Protein AF-A0A3P7LH71-F1 (afdb_monomer)

Nearest PDB structures (foldseek):
  6rv3-assembly2_C  TM=8.885E-01  e=2.490E-04  Homo sapiens
  6rv4-assembly2_D  TM=7.801E-01  e=1.632E-04  Homo sapiens
  9g9x-assembly1_B  TM=8.424E-01  e=3.367E-04  Homo sapiens
  6rv2-assembly1_B  TM=7.825E-01  e=1.956E-04  Homo sapiens
  9g9w-assembly1_B  TM=7.859E-01  e=1.841E-04  Homo sapiens

Structure (mmCIF, N/CA/C/O backbone):
data_AF-A0A3P7LH71-F1
#
_entry.id   AF-A0A3P7LH71-F1
#
loop_
_atom_site.group_PDB
_atom_site.id
_atom_site.type_symbol
_atom_site.label_atom_id
_atom_site.label_alt_id
_atom_site.label_comp_id
_atom_site.label_asym_id
_atom_site.label_entity_id
_atom_site.label_seq_id
_atom_site.pdbx_PDB_ins_code
_atom_site.Cartn_x
_atom_site.Cartn_y
_atom_site.Cartn_z
_atom_site.occupancy
_atom_site.B_iso_or_equiv
_atom_site.auth_seq_id
_atom_site.auth_comp_id
_atom_site.auth_asym_id
_atom_site.auth_atom_id
_atom_site.pdbx_PDB_model_num
ATOM 1 N N . MET A 1 1 ? 7.644 34.954 69.905 1.00 33.38 1 MET A N 1
ATOM 2 C CA . MET A 1 1 ? 8.885 34.625 69.173 1.00 33.38 1 MET A CA 1
ATOM 3 C C . MET A 1 1 ? 9.126 33.121 69.263 1.00 33.38 1 MET A C 1
ATOM 5 O O . MET A 1 1 ? 9.136 32.611 70.368 1.00 33.38 1 MET A O 1
ATOM 9 N N . MET A 1 2 ? 9.258 32.480 68.089 1.00 32.97 2 MET A N 1
ATOM 10 C CA . MET A 1 2 ? 10.001 31.238 67.752 1.00 32.97 2 MET A CA 1
ATOM 11 C C . MET A 1 2 ? 9.623 29.931 68.490 1.00 32.97 2 MET A C 1
ATOM 13 O O . MET A 1 2 ? 9.864 29.784 69.676 1.00 32.97 2 MET A O 1
ATOM 17 N N . LYS A 1 3 ? 8.875 29.011 67.852 1.00 42.00 3 LYS A N 1
ATOM 18 C CA . LYS A 1 3 ? 9.286 27.971 66.864 1.00 42.00 3 LYS A CA 1
ATOM 19 C C . LYS A 1 3 ? 10.185 26.880 67.470 1.00 42.00 3 LYS A C 1
ATOM 21 O O . LYS A 1 3 ? 11.382 27.105 67.551 1.00 42.00 3 LYS A O 1
ATOM 26 N N . ASN A 1 4 ? 9.628 25.696 67.761 1.00 37.31 4 ASN A N 1
ATOM 27 C CA . ASN A 1 4 ? 10.013 24.426 67.118 1.00 37.31 4 ASN A CA 1
ATOM 28 C C . ASN A 1 4 ? 9.146 23.262 67.646 1.00 37.31 4 ASN A C 1
ATOM 30 O O . ASN A 1 4 ? 9.323 22.812 68.773 1.00 37.31 4 ASN A O 1
ATOM 34 N N . SER A 1 5 ? 8.233 22.744 66.829 1.00 38.91 5 SER A N 1
ATOM 35 C CA . SER A 1 5 ? 7.670 21.406 67.019 1.00 38.91 5 SER A CA 1
ATOM 36 C C . SER A 1 5 ? 7.774 20.679 65.685 1.00 38.91 5 SER A C 1
ATOM 38 O O . SER A 1 5 ? 7.115 21.019 64.700 1.00 38.91 5 SER A O 1
ATOM 40 N N . GLY A 1 6 ? 8.706 19.727 65.647 1.00 48.56 6 GLY A N 1
ATOM 41 C CA . GLY A 1 6 ? 8.959 18.872 64.501 1.00 48.56 6 GLY A CA 1
ATOM 42 C C . GLY A 1 6 ? 7.695 18.105 64.144 1.00 48.56 6 GLY A C 1
ATOM 43 O O . GLY A 1 6 ? 7.285 17.193 64.854 1.00 48.56 6 GLY A O 1
ATOM 44 N N . THR A 1 7 ? 7.079 18.489 63.033 1.00 39.66 7 THR A N 1
ATOM 45 C CA . THR A 1 7 ? 6.096 17.658 62.349 1.00 39.66 7 THR A CA 1
ATOM 46 C C . THR A 1 7 ? 6.802 17.064 61.147 1.00 39.66 7 THR A C 1
ATOM 48 O O . THR A 1 7 ? 6.949 17.702 60.106 1.00 39.66 7 THR A O 1
ATOM 51 N N . SER A 1 8 ? 7.290 15.838 61.320 1.00 50.28 8 SER A N 1
ATOM 52 C CA . SER A 1 8 ? 7.698 14.965 60.226 1.00 50.28 8 SER A CA 1
ATOM 53 C C . SER A 1 8 ? 6.472 14.703 59.355 1.00 50.28 8 SER A C 1
ATOM 55 O O . SER A 1 8 ? 5.720 13.757 59.577 1.00 50.28 8 SER A O 1
ATOM 57 N N . LYS A 1 9 ? 6.213 15.598 58.401 1.00 44.09 9 LYS A N 1
ATOM 58 C CA . LYS A 1 9 ? 5.228 15.373 57.348 1.00 44.09 9 LYS A CA 1
ATOM 59 C C . LYS A 1 9 ? 5.910 14.545 56.257 1.00 44.09 9 LYS A C 1
ATOM 61 O O . LYS A 1 9 ? 7.022 14.892 55.857 1.00 44.09 9 LYS A O 1
ATOM 66 N N . PRO A 1 10 ? 5.293 13.448 55.794 1.00 40.91 10 PRO A N 1
ATOM 67 C CA . PRO A 1 10 ? 5.889 12.611 54.768 1.00 40.91 10 PRO A CA 1
ATOM 68 C C . PRO A 1 10 ? 6.035 13.415 53.470 1.00 40.91 10 PRO A C 1
ATOM 70 O O . PRO A 1 10 ? 5.088 14.045 52.998 1.00 40.91 10 PRO A O 1
ATOM 73 N N . VAL A 1 11 ? 7.239 13.361 52.894 1.00 51.06 11 VAL A N 1
ATOM 74 C CA . VAL A 1 11 ? 7.674 13.990 51.627 1.00 51.06 11 VAL A CA 1
ATOM 75 C C . VAL A 1 11 ? 6.802 13.585 50.421 1.00 51.06 11 VAL A C 1
ATOM 77 O O . VAL A 1 11 ? 6.867 14.184 49.354 1.00 51.06 11 VAL A O 1
ATOM 80 N N . THR A 1 12 ? 5.901 12.623 50.596 1.00 52.44 12 THR A N 1
ATOM 81 C CA . THR A 1 12 ? 5.021 12.072 49.563 1.00 52.44 12 THR A CA 1
ATOM 82 C C . THR A 1 12 ? 3.901 13.016 49.105 1.00 52.44 12 THR A C 1
ATOM 84 O O . THR A 1 12 ? 3.344 12.792 48.037 1.00 52.44 12 THR A O 1
ATOM 87 N N . LEU A 1 13 ? 3.556 14.072 49.858 1.00 45.66 13 LEU A N 1
ATOM 88 C CA . LEU A 1 13 ? 2.463 14.979 49.464 1.00 45.66 13 LEU A CA 1
ATOM 89 C C . LEU A 1 13 ? 2.884 16.161 48.586 1.00 45.66 13 LEU A C 1
ATOM 91 O O . LEU A 1 13 ? 2.008 16.776 47.994 1.00 45.66 13 LEU A O 1
ATOM 95 N N . LEU A 1 14 ? 4.178 16.480 48.457 1.00 46.69 14 LEU A N 1
ATOM 96 C CA . LEU A 1 14 ? 4.605 17.556 47.549 1.00 46.69 14 LEU A CA 1
ATOM 97 C C . LEU A 1 14 ? 4.816 17.094 46.107 1.00 46.69 14 LEU A C 1
ATOM 99 O O . LEU A 1 14 ? 4.796 17.929 45.216 1.00 46.69 14 LEU A O 1
ATOM 103 N N . ILE A 1 15 ? 4.924 15.786 45.863 1.00 50.97 15 ILE A N 1
ATOM 104 C CA . ILE A 1 15 ? 5.017 15.249 44.496 1.00 50.97 15 ILE A CA 1
ATOM 105 C C . ILE A 1 15 ? 3.635 15.222 43.811 1.00 50.97 15 ILE A C 1
ATOM 107 O O . ILE A 1 15 ? 3.550 15.200 42.592 1.00 50.97 15 ILE A O 1
ATOM 111 N N . ASN A 1 16 ? 2.540 15.306 44.574 1.00 43.31 16 ASN A N 1
ATOM 112 C CA . ASN A 1 16 ? 1.178 15.281 44.027 1.00 43.31 16 ASN A CA 1
ATOM 113 C C . ASN A 1 16 ? 0.566 16.676 43.784 1.00 43.31 16 ASN A C 1
ATOM 115 O O . ASN A 1 16 ? -0.606 16.756 43.427 1.00 43.31 16 ASN A O 1
ATOM 119 N N . ASN A 1 17 ? 1.317 17.763 44.002 1.00 42.75 17 ASN A N 1
ATOM 120 C CA . ASN A 1 17 ? 0.781 19.132 44.007 1.00 42.75 17 ASN A CA 1
ATOM 121 C C . ASN A 1 17 ? 1.105 19.971 42.755 1.00 42.75 17 ASN A C 1
ATOM 123 O O . ASN A 1 17 ? 0.735 21.140 42.735 1.00 42.75 17 ASN A O 1
ATOM 127 N N . GLU A 1 18 ? 1.745 19.422 41.716 1.00 45.59 18 GLU A N 1
ATOM 128 C CA . GLU A 1 18 ? 2.056 20.190 40.489 1.00 45.59 18 GLU A CA 1
ATOM 129 C C . GLU A 1 18 ? 1.042 20.030 39.338 1.00 45.59 18 GLU A C 1
ATOM 131 O O . GLU A 1 18 ? 1.170 20.729 38.343 1.00 45.59 18 GLU A O 1
ATOM 136 N N . ASP A 1 19 ? -0.010 19.211 39.469 1.00 38.47 19 ASP A N 1
ATOM 137 C CA . ASP A 1 19 ? -0.915 18.919 38.333 1.00 38.47 19 ASP A CA 1
ATOM 138 C C . ASP A 1 19 ? -2.404 19.249 38.554 1.00 38.47 19 ASP A C 1
ATOM 140 O O . ASP A 1 19 ? -3.252 18.869 37.744 1.00 38.47 19 ASP A O 1
ATOM 144 N N . TYR A 1 20 ? -2.775 19.957 39.627 1.00 36.16 20 TYR A N 1
ATOM 145 C CA . TYR A 1 20 ? -4.187 20.251 39.902 1.00 36.16 20 TYR A CA 1
ATOM 146 C C . TYR A 1 20 ? -4.467 21.744 40.115 1.00 36.16 20 TYR A C 1
ATOM 148 O O . TYR A 1 20 ? -4.284 22.283 41.202 1.00 36.16 20 TYR A O 1
ATOM 156 N N . CYS A 1 21 ? -5.077 22.330 39.078 1.00 34.56 21 CYS A N 1
ATOM 157 C CA . CYS A 1 21 ? -5.919 23.531 39.084 1.00 34.56 21 CYS A CA 1
ATOM 158 C C . CYS A 1 21 ? -5.248 24.870 38.719 1.00 34.56 21 CYS A C 1
ATOM 160 O O . CYS A 1 21 ? -5.046 25.736 39.567 1.00 34.56 21 CYS A O 1
ATOM 162 N N . GLU A 1 22 ? -5.073 25.102 37.414 1.00 29.86 22 GLU A N 1
ATOM 163 C CA . GLU A 1 22 ? -5.305 26.437 36.854 1.00 29.86 22 GLU A CA 1
ATOM 164 C C . GLU A 1 22 ? -6.786 26.533 36.450 1.00 29.86 22 GLU A C 1
ATOM 166 O O . GLU A 1 22 ? -7.336 25.665 35.769 1.00 29.86 22 GLU A O 1
ATOM 171 N N . SER A 1 23 ? -7.455 27.539 37.005 1.00 34.03 23 SER A N 1
ATOM 172 C CA . SER A 1 23 ? -8.905 27.649 37.133 1.00 34.03 23 SER A CA 1
ATOM 173 C C . SER A 1 23 ? -9.601 28.238 35.903 1.00 34.03 23 SER A C 1
ATOM 175 O O . SER A 1 23 ? -9.064 29.087 35.206 1.00 34.03 23 SER A O 1
ATOM 177 N N . ALA A 1 24 ? -10.851 27.802 35.726 1.00 45.59 24 ALA A N 1
ATOM 178 C CA . ALA A 1 24 ? -11.996 28.478 35.111 1.00 45.59 24 ALA A CA 1
ATOM 179 C C . ALA A 1 24 ? -11.752 29.832 34.403 1.00 45.59 24 ALA A C 1
ATOM 181 O O . ALA A 1 24 ? -11.641 30.870 35.053 1.00 45.59 24 ALA A O 1
ATOM 182 N N . SER A 1 25 ? -11.847 29.837 33.069 1.00 34.03 25 SER A N 1
ATOM 183 C CA . SER A 1 25 ? -12.155 31.033 32.276 1.00 34.03 25 SER A CA 1
ATOM 184 C C . SER A 1 25 ? -12.701 30.642 30.896 1.00 34.03 25 SER A C 1
ATOM 186 O O . SER A 1 25 ? -11.953 30.162 30.057 1.00 34.03 25 SER A O 1
ATOM 188 N N . SER A 1 26 ? -14.009 30.860 30.720 1.00 33.22 26 SER A N 1
ATOM 189 C CA . SER A 1 26 ? -14.694 31.373 29.517 1.00 33.22 26 SER A CA 1
ATOM 190 C C . SER A 1 26 ? -14.487 30.749 28.118 1.00 33.22 26 SER A C 1
ATOM 192 O O . SER A 1 26 ? -13.384 30.517 27.641 1.00 33.22 26 SER A O 1
ATOM 194 N N . CYS A 1 27 ? -15.631 30.687 27.416 1.00 31.53 27 CYS A N 1
ATOM 195 C CA . CYS A 1 27 ? -15.849 30.514 25.971 1.00 31.53 27 CYS A CA 1
ATOM 196 C C . CYS A 1 27 ? -16.101 29.072 25.497 1.00 31.53 27 CYS A C 1
ATOM 198 O O . CYS A 1 27 ? -15.179 28.293 25.275 1.00 31.53 27 CYS A O 1
ATOM 200 N N . ASP A 1 28 ? -17.381 28.778 25.240 1.00 41.53 28 ASP A N 1
ATOM 201 C CA . ASP A 1 28 ? -17.810 27.772 24.268 1.00 41.53 28 ASP A CA 1
ATOM 202 C C . ASP A 1 28 ? -17.050 27.961 22.944 1.00 41.53 28 ASP A C 1
ATOM 204 O O . ASP A 1 28 ? -17.221 28.959 22.241 1.00 41.53 28 ASP A O 1
ATOM 208 N N . GLY A 1 29 ? -16.220 26.982 22.596 1.00 43.84 29 GLY A N 1
ATOM 209 C CA . GLY A 1 29 ? -15.608 26.835 21.282 1.00 43.84 29 GLY A CA 1
ATOM 210 C C . GLY A 1 29 ? -15.700 25.364 20.864 1.00 43.84 29 GLY A C 1
ATOM 211 O O . GLY A 1 29 ? -15.205 24.514 21.602 1.00 43.84 29 GLY A O 1
ATOM 212 N N . PRO A 1 30 ? -16.317 25.017 19.720 1.00 45.53 30 PRO A N 1
ATOM 213 C CA . PRO A 1 30 ? -16.487 23.624 19.311 1.00 45.53 30 PRO A CA 1
ATOM 214 C C . PRO A 1 30 ? -15.163 23.052 18.784 1.00 45.53 30 PRO A C 1
ATOM 216 O O . PRO A 1 30 ? -14.926 23.105 17.583 1.00 45.53 30 PRO A O 1
ATOM 219 N N . ASN A 1 31 ? -14.277 22.555 19.657 1.00 49.59 31 ASN A N 1
ATOM 220 C CA . ASN A 1 31 ? -13.022 21.875 19.276 1.00 49.59 31 ASN A CA 1
ATOM 221 C C . ASN A 1 31 ? -12.468 20.917 20.359 1.00 49.59 31 ASN A C 1
ATOM 223 O O . ASN A 1 31 ? -11.260 20.703 20.474 1.00 49.59 31 ASN A O 1
ATOM 227 N N . ASP A 1 32 ? -13.326 20.286 21.148 1.00 60.78 32 ASP A N 1
ATOM 228 C CA . ASP A 1 32 ? -12.960 19.246 22.106 1.00 60.78 32 ASP A CA 1
ATOM 229 C C . ASP A 1 32 ? -12.896 17.863 21.428 1.00 60.78 32 ASP A C 1
ATOM 231 O O . ASP A 1 32 ? -13.895 17.170 21.251 1.00 60.78 32 ASP A O 1
ATOM 235 N N . GLY A 1 33 ? -11.695 17.422 21.018 1.00 55.00 33 GLY A N 1
ATOM 236 C CA . GLY A 1 33 ? -11.576 16.071 20.453 1.00 55.00 33 GLY A CA 1
ATOM 237 C C . GLY A 1 33 ? -10.236 15.585 19.903 1.00 55.00 33 GLY A C 1
ATOM 238 O O . GLY A 1 33 ? -10.243 14.709 19.037 1.00 55.00 33 GLY A O 1
ATOM 239 N N . TRP A 1 34 ? -9.076 16.074 20.352 1.00 53.47 34 TRP A N 1
ATOM 240 C CA . TRP A 1 34 ? -7.790 15.542 19.867 1.00 53.47 34 TRP A CA 1
ATOM 241 C C . TRP A 1 34 ? -7.278 14.359 20.699 1.00 53.47 34 TRP A C 1
ATOM 243 O O . TRP A 1 34 ? -6.271 14.427 21.396 1.00 53.47 34 TRP A O 1
ATOM 253 N N . ARG A 1 35 ? -7.939 13.206 20.550 1.00 57.19 35 ARG A N 1
ATOM 254 C CA . ARG A 1 35 ? -7.214 11.926 20.546 1.00 57.19 35 ARG A CA 1
ATOM 255 C C . ARG A 1 35 ? -7.177 11.457 19.095 1.00 57.19 35 ARG A C 1
ATOM 257 O O . ARG A 1 35 ? -8.232 11.069 18.585 1.00 57.19 35 ARG A O 1
ATOM 264 N N . PRO A 1 36 ? -6.031 11.520 18.389 1.00 61.09 36 PRO A N 1
ATOM 265 C CA . PRO A 1 36 ? -5.950 10.960 17.051 1.00 61.09 36 PRO A CA 1
ATOM 266 C C . PRO A 1 36 ? -6.269 9.472 17.173 1.00 61.09 36 PRO A C 1
ATOM 268 O O . PRO A 1 36 ? -5.517 8.689 17.748 1.00 61.09 36 PRO A O 1
ATOM 271 N N . SER A 1 37 ? -7.463 9.102 16.718 1.00 79.12 37 SER A N 1
ATOM 272 C CA . SER A 1 37 ? -7.887 7.713 16.698 1.00 79.12 37 SER A CA 1
ATOM 273 C C . SER A 1 37 ? -6.871 6.951 15.857 1.00 79.12 37 SER A C 1
ATOM 275 O O . SER A 1 37 ? -6.601 7.338 14.720 1.00 79.12 37 SER A O 1
ATOM 277 N N . VAL A 1 38 ? -6.301 5.878 16.405 1.00 82.88 38 VAL A N 1
ATOM 278 C CA . VAL A 1 38 ? -5.347 5.016 15.687 1.00 82.88 38 VAL A CA 1
ATOM 279 C C . VAL A 1 38 ? -5.906 4.557 14.335 1.00 82.88 38 VAL A C 1
ATOM 281 O O . VAL A 1 38 ? -5.162 4.397 13.375 1.00 82.88 38 VAL A O 1
ATOM 284 N N . TYR A 1 39 ? -7.234 4.454 14.233 1.00 85.25 39 TYR A N 1
ATOM 285 C CA . TYR A 1 39 ? -7.957 4.141 13.006 1.00 85.25 39 TYR A CA 1
ATOM 286 C C . TYR A 1 39 ? -7.884 5.264 11.959 1.00 85.25 39 TYR A C 1
ATOM 288 O O . TYR A 1 39 ? -7.799 4.966 10.772 1.00 85.25 39 TYR A O 1
ATOM 296 N N . LYS A 1 40 ? -7.869 6.544 12.370 1.00 88.50 40 LYS A N 1
ATOM 297 C CA . LYS A 1 40 ? -7.670 7.684 11.454 1.00 88.50 40 LYS A CA 1
ATOM 298 C C . LYS A 1 40 ? -6.275 7.628 10.832 1.00 88.50 40 LYS A C 1
ATOM 300 O O . LYS A 1 40 ? -6.143 7.742 9.621 1.00 88.50 40 LYS A O 1
ATOM 305 N N . VAL A 1 41 ? -5.250 7.389 11.653 1.00 89.81 41 VAL A N 1
ATOM 306 C CA . VAL A 1 41 ? -3.863 7.256 11.178 1.00 89.81 41 VAL A CA 1
ATOM 307 C C . VAL A 1 41 ? -3.719 6.041 10.261 1.00 89.81 41 VAL A C 1
ATOM 309 O O . VAL A 1 41 ? -3.140 6.157 9.186 1.00 89.81 41 VAL A O 1
ATOM 312 N N . PHE A 1 42 ? -4.304 4.902 10.641 1.00 91.19 42 PHE A N 1
ATOM 313 C CA . PHE A 1 42 ? -4.336 3.700 9.811 1.00 91.19 42 PHE A CA 1
ATOM 314 C C . PHE A 1 42 ? -4.971 3.961 8.439 1.00 91.19 42 PHE A C 1
ATOM 316 O O . PHE A 1 42 ? -4.377 3.611 7.425 1.00 91.19 42 PHE A O 1
ATOM 323 N N . PHE A 1 43 ? -6.134 4.617 8.391 1.00 91.62 43 PHE A N 1
ATOM 324 C CA . PHE A 1 43 ? -6.816 4.923 7.133 1.00 91.62 43 PHE A CA 1
ATOM 325 C C . PHE A 1 43 ? -6.000 5.874 6.247 1.00 91.62 43 PHE A C 1
ATOM 327 O O . PHE A 1 43 ? -5.872 5.636 5.047 1.00 91.62 43 PHE A O 1
ATOM 334 N N . CYS A 1 44 ? -5.377 6.902 6.834 1.00 92.81 44 CYS A N 1
ATOM 335 C CA . CYS A 1 44 ? -4.477 7.794 6.102 1.00 92.81 44 CYS A CA 1
ATOM 336 C C . CYS A 1 44 ? -3.269 7.041 5.525 1.00 92.81 44 CYS A C 1
ATOM 338 O O . CYS A 1 44 ? -2.983 7.169 4.337 1.00 92.81 44 CYS A O 1
ATOM 340 N N . LEU A 1 45 ? -2.582 6.224 6.332 1.00 92.62 45 LEU A N 1
ATOM 341 C CA . LEU A 1 45 ? -1.423 5.443 5.880 1.00 92.62 45 LEU A CA 1
ATOM 342 C C . LEU A 1 45 ? -1.800 4.400 4.826 1.00 92.62 45 LEU A C 1
ATOM 344 O O . LEU A 1 45 ? -1.044 4.195 3.876 1.00 92.62 45 LEU A O 1
ATOM 348 N N . PHE A 1 46 ? -2.969 3.774 4.966 1.00 93.88 46 PHE A N 1
ATOM 349 C CA . PHE A 1 46 ? -3.520 2.858 3.973 1.00 93.88 46 PHE A CA 1
ATOM 350 C C . PHE A 1 46 ? -3.761 3.564 2.643 1.00 93.88 46 PHE A C 1
ATOM 352 O O . PHE A 1 46 ? -3.289 3.094 1.611 1.00 93.88 46 PHE A O 1
ATOM 359 N N . SER A 1 47 ? -4.405 4.732 2.671 1.00 94.94 47 SER A N 1
ATOM 360 C CA . SER A 1 47 ? -4.644 5.518 1.463 1.00 94.94 47 SER A CA 1
ATOM 361 C C . SER A 1 47 ? -3.337 5.966 0.801 1.00 94.94 47 SER A C 1
ATOM 363 O O . SER A 1 47 ? -3.206 5.847 -0.413 1.00 94.94 47 SER A O 1
ATOM 365 N N . ILE A 1 48 ? -2.350 6.437 1.571 1.00 94.69 48 ILE A N 1
ATOM 366 C CA . ILE A 1 48 ? -1.040 6.851 1.038 1.00 94.69 48 ILE A CA 1
ATOM 367 C C . ILE A 1 48 ? -0.313 5.661 0.406 1.00 94.69 48 ILE A C 1
ATOM 369 O O . ILE A 1 48 ? 0.172 5.762 -0.717 1.00 94.69 48 ILE A O 1
ATOM 373 N N . SER A 1 49 ? -0.273 4.519 1.094 1.00 94.75 49 SER A N 1
ATOM 374 C CA . SER A 1 49 ? 0.397 3.316 0.587 1.00 94.75 49 SER A CA 1
ATOM 375 C C . SER A 1 49 ? -0.278 2.794 -0.684 1.00 94.75 49 SER A C 1
ATOM 377 O O . SER A 1 49 ? 0.408 2.434 -1.636 1.00 94.75 49 SER A O 1
ATOM 379 N N . ALA A 1 50 ? -1.613 2.812 -0.742 1.00 94.44 50 ALA A N 1
ATOM 380 C CA . ALA A 1 50 ? -2.369 2.424 -1.930 1.00 94.44 50 ALA A CA 1
ATOM 381 C C . ALA A 1 50 ? -2.090 3.350 -3.124 1.00 94.44 50 ALA A C 1
ATOM 383 O O . ALA A 1 50 ? -1.902 2.867 -4.242 1.00 94.44 50 ALA A O 1
ATOM 384 N N . LEU A 1 51 ? -2.007 4.665 -2.894 1.00 94.81 51 LEU A N 1
ATOM 385 C CA . LEU A 1 51 ? -1.635 5.630 -3.930 1.00 94.81 51 LEU A CA 1
ATOM 386 C C . LEU A 1 51 ? -0.198 5.415 -4.417 1.00 94.81 51 LEU A C 1
ATOM 388 O O . LEU A 1 51 ? 0.029 5.445 -5.623 1.00 94.81 51 LEU A O 1
ATOM 392 N N . LEU A 1 52 ? 0.748 5.143 -3.511 1.00 93.94 52 LEU A N 1
ATOM 393 C CA . LEU A 1 52 ? 2.139 4.840 -3.864 1.00 93.94 52 LEU A CA 1
ATOM 394 C C . LEU A 1 52 ? 2.270 3.550 -4.683 1.00 93.94 52 LEU A C 1
ATOM 396 O O . LEU A 1 52 ? 3.003 3.527 -5.665 1.00 93.94 52 LEU A O 1
ATOM 400 N N . ILE A 1 53 ? 1.549 2.487 -4.317 1.00 94.38 53 ILE A N 1
ATOM 401 C CA . ILE A 1 53 ? 1.527 1.234 -5.090 1.00 94.38 53 ILE A CA 1
ATOM 402 C C . ILE A 1 53 ? 0.919 1.473 -6.473 1.00 94.38 53 ILE A C 1
ATOM 404 O O . ILE A 1 53 ? 1.456 1.006 -7.473 1.00 94.38 53 ILE A O 1
ATOM 408 N N . SER A 1 54 ? -0.176 2.232 -6.541 1.00 94.75 54 SER A N 1
ATOM 409 C CA . SER A 1 54 ? -0.872 2.510 -7.799 1.00 94.75 54 SER A CA 1
ATOM 410 C C . SER A 1 54 ? -0.026 3.361 -8.747 1.00 94.75 54 SER A C 1
ATOM 412 O O . SER A 1 54 ? 0.024 3.070 -9.941 1.00 94.75 54 SER A O 1
ATOM 414 N N . SER A 1 55 ? 0.661 4.388 -8.236 1.00 93.94 55 SER A N 1
ATOM 415 C CA . SER A 1 55 ? 1.551 5.231 -9.039 1.00 93.94 55 SER A CA 1
ATOM 416 C C . SER A 1 55 ? 2.804 4.477 -9.481 1.00 93.94 55 SER A C 1
ATOM 418 O O . SER A 1 55 ? 3.185 4.572 -10.646 1.00 93.94 55 SER A O 1
ATOM 420 N N . ALA A 1 56 ? 3.395 3.662 -8.603 1.00 92.62 56 ALA A N 1
ATOM 421 C CA . ALA A 1 56 ? 4.501 2.777 -8.953 1.00 92.62 56 ALA A CA 1
ATOM 422 C C . ALA A 1 56 ? 4.107 1.798 -10.070 1.00 92.62 56 ALA A C 1
ATOM 424 O O . ALA A 1 56 ? 4.831 1.673 -11.055 1.00 92.62 56 ALA A O 1
ATOM 425 N N . ALA A 1 57 ? 2.933 1.172 -9.969 1.00 94.12 57 ALA A N 1
ATOM 426 C CA . ALA A 1 57 ? 2.425 0.252 -10.983 1.00 94.12 57 ALA A CA 1
ATOM 427 C C . ALA A 1 57 ? 2.246 0.928 -12.352 1.00 94.12 57 ALA A C 1
ATOM 429 O O . ALA A 1 57 ? 2.584 0.335 -13.372 1.00 94.12 57 ALA A O 1
ATOM 430 N N . LEU A 1 58 ? 1.772 2.180 -12.392 1.00 93.31 58 LEU A N 1
ATOM 431 C CA . LEU A 1 58 ? 1.691 2.951 -13.641 1.00 93.31 58 LEU A CA 1
ATOM 432 C C . LEU A 1 58 ? 3.077 3.210 -14.245 1.00 93.31 58 LEU A C 1
ATOM 434 O O . LEU A 1 58 ? 3.257 3.043 -15.450 1.00 93.31 58 LEU A O 1
ATOM 438 N N . ILE A 1 59 ? 4.060 3.572 -13.414 1.00 90.75 59 ILE A N 1
ATOM 439 C CA . ILE A 1 59 ? 5.442 3.801 -13.857 1.00 90.75 59 ILE A CA 1
ATOM 440 C C . ILE A 1 59 ? 6.034 2.513 -14.441 1.00 90.75 59 ILE A C 1
ATOM 442 O O . ILE A 1 59 ? 6.587 2.545 -15.537 1.00 90.75 59 ILE A O 1
ATOM 446 N N . TYR A 1 60 ? 5.886 1.376 -13.755 1.00 89.44 60 TYR A N 1
ATOM 447 C CA . TYR A 1 60 ? 6.408 0.094 -14.238 1.00 89.44 60 TYR A CA 1
ATOM 448 C C . TYR A 1 60 ? 5.656 -0.441 -15.455 1.00 89.44 60 TYR A C 1
ATOM 450 O O . TYR A 1 60 ? 6.288 -0.978 -16.358 1.00 89.44 60 TYR A O 1
ATOM 458 N N . SER A 1 61 ? 4.337 -0.250 -15.528 1.00 91.19 61 SER A N 1
ATOM 459 C CA . SER A 1 61 ? 3.546 -0.633 -16.701 1.00 91.19 61 SER A CA 1
ATOM 460 C C . SER A 1 61 ? 4.022 0.107 -17.954 1.00 91.19 61 SER A C 1
ATOM 462 O O . SER A 1 61 ? 4.217 -0.521 -18.992 1.00 91.19 61 SER A O 1
ATOM 464 N N . HIS A 1 62 ? 4.310 1.410 -17.848 1.00 86.88 62 HIS A N 1
ATOM 465 C CA . HIS A 1 62 ? 4.861 2.185 -18.962 1.00 86.88 62 HIS A CA 1
ATOM 466 C C . HIS A 1 62 ? 6.339 1.899 -19.246 1.00 86.88 62 HIS A C 1
ATOM 468 O O . HIS A 1 62 ? 6.732 1.879 -20.409 1.00 86.88 62 HIS A O 1
ATOM 474 N N . ALA A 1 63 ? 7.159 1.692 -18.213 1.00 84.56 63 ALA A N 1
ATOM 475 C CA . ALA A 1 63 ? 8.587 1.446 -18.386 1.00 84.56 63 ALA A CA 1
ATOM 476 C C . ALA A 1 63 ? 8.856 0.067 -19.005 1.00 84.56 63 ALA A C 1
ATOM 478 O O . ALA A 1 63 ? 9.571 -0.028 -19.995 1.00 84.56 63 ALA A O 1
ATOM 479 N N . GLU A 1 64 ? 8.254 -0.989 -18.457 1.00 84.25 64 GLU A N 1
ATOM 480 C CA . GLU A 1 64 ? 8.531 -2.389 -18.818 1.00 84.25 64 GLU A CA 1
ATOM 481 C C . GLU A 1 64 ? 7.528 -2.967 -19.835 1.00 84.25 64 GLU A C 1
ATOM 483 O O . GLU A 1 64 ? 7.656 -4.122 -20.253 1.00 84.25 64 GLU A O 1
ATOM 488 N N . ASN A 1 65 ? 6.538 -2.170 -20.264 1.00 85.69 65 ASN A N 1
ATOM 489 C CA . ASN A 1 65 ? 5.412 -2.597 -21.107 1.00 85.69 65 ASN A CA 1
ATOM 490 C C . ASN A 1 65 ? 4.646 -3.800 -20.518 1.00 85.69 65 ASN A C 1
ATOM 492 O O . ASN A 1 65 ? 4.189 -4.680 -21.250 1.00 85.69 65 ASN A O 1
ATOM 496 N N . TRP A 1 66 ? 4.524 -3.860 -19.190 1.00 88.75 66 TRP A N 1
ATOM 497 C CA . TRP A 1 66 ? 3.715 -4.865 -18.494 1.00 88.75 66 TRP A CA 1
ATOM 498 C C . TRP A 1 66 ? 2.255 -4.437 -18.411 1.00 88.75 66 TRP A C 1
ATOM 500 O O . TRP A 1 66 ? 1.946 -3.239 -18.372 1.00 88.75 66 TRP A O 1
ATOM 510 N N . ALA A 1 67 ? 1.344 -5.407 -18.321 1.00 92.88 67 ALA A N 1
ATOM 511 C CA . ALA A 1 67 ? -0.044 -5.090 -18.019 1.00 92.88 67 ALA A CA 1
ATOM 512 C C . ALA A 1 67 ? -0.131 -4.405 -16.644 1.00 92.88 67 A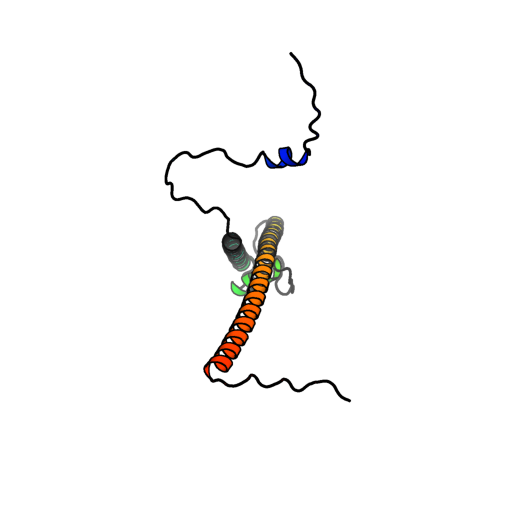LA A C 1
ATOM 514 O O . ALA A 1 67 ? 0.614 -4.736 -15.722 1.00 92.88 67 ALA A O 1
ATOM 515 N N . TYR A 1 68 ? -1.069 -3.468 -16.470 1.00 93.31 68 TYR A N 1
ATOM 516 C CA . TYR A 1 68 ? -1.204 -2.723 -15.209 1.00 93.31 68 TYR A CA 1
ATOM 517 C C . TYR A 1 68 ? -1.332 -3.641 -13.980 1.00 93.31 68 TYR A C 1
ATOM 519 O O . TYR A 1 68 ? -0.745 -3.369 -12.937 1.00 93.31 68 TYR A O 1
ATOM 527 N N . LEU A 1 69 ? -2.054 -4.759 -14.115 1.00 94.25 69 LEU A N 1
ATOM 528 C CA . LEU A 1 69 ? -2.212 -5.747 -13.045 1.00 94.25 69 LEU A CA 1
ATOM 529 C C . LEU A 1 69 ? -0.912 -6.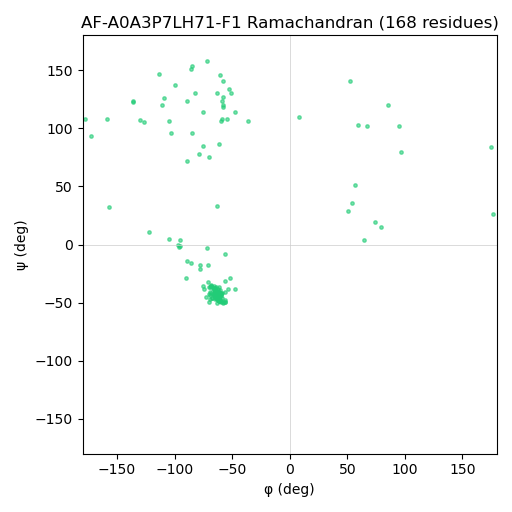500 -12.727 1.00 94.25 69 LEU A C 1
ATOM 531 O O . LEU A 1 69 ? -0.662 -6.783 -11.560 1.00 94.25 69 LEU A O 1
ATOM 535 N N . GLU A 1 70 ? -0.075 -6.786 -13.728 1.00 93.19 70 GLU A N 1
ATOM 536 C CA . GLU A 1 70 ? 1.242 -7.416 -13.538 1.00 93.19 70 GLU A CA 1
ATOM 537 C C . GLU A 1 70 ? 2.204 -6.453 -12.836 1.00 93.19 70 GLU A C 1
ATOM 539 O O . GLU A 1 70 ? 2.877 -6.821 -11.876 1.00 93.19 70 GLU A O 1
ATOM 544 N N . ALA A 1 71 ? 2.205 -5.181 -13.245 1.00 93.19 71 ALA A N 1
ATOM 545 C CA . ALA A 1 71 ? 2.986 -4.141 -12.587 1.00 93.19 71 ALA A CA 1
ATOM 546 C C . ALA A 1 71 ? 2.521 -3.898 -11.139 1.00 93.19 71 ALA A C 1
ATOM 548 O O . ALA A 1 71 ? 3.345 -3.750 -10.237 1.00 93.19 71 ALA A O 1
ATOM 549 N N . LEU A 1 72 ? 1.207 -3.909 -10.889 1.00 94.69 72 LEU A N 1
ATOM 550 C CA . LEU A 1 72 ? 0.645 -3.793 -9.542 1.00 94.69 72 LEU A CA 1
ATOM 551 C C . LEU A 1 72 ? 1.012 -4.996 -8.671 1.00 94.69 72 LEU A C 1
ATOM 553 O O . LEU A 1 72 ? 1.377 -4.817 -7.508 1.00 94.69 72 LEU A O 1
ATOM 557 N N . TYR A 1 73 ? 0.954 -6.203 -9.236 1.00 94.38 73 TYR A N 1
ATOM 558 C CA . TYR A 1 73 ? 1.410 -7.425 -8.583 1.00 94.38 73 TYR A CA 1
ATOM 559 C C . TYR A 1 73 ? 2.886 -7.319 -8.188 1.00 94.38 73 TYR A C 1
ATOM 561 O O . TYR A 1 73 ? 3.217 -7.512 -7.017 1.00 94.38 73 TYR A O 1
ATOM 569 N N . PHE A 1 74 ? 3.750 -6.910 -9.121 1.00 93.12 74 PHE A N 1
ATOM 570 C CA . PHE A 1 74 ? 5.169 -6.685 -8.861 1.00 93.12 74 PHE A CA 1
ATOM 571 C C . PHE A 1 74 ? 5.392 -5.686 -7.716 1.00 93.12 74 PHE A C 1
ATOM 573 O O . PHE A 1 74 ? 6.132 -5.988 -6.777 1.00 93.12 74 PHE A O 1
ATOM 580 N N . CYS A 1 75 ? 4.728 -4.524 -7.736 1.00 93.81 75 CYS A N 1
ATOM 581 C CA . CYS A 1 75 ? 4.858 -3.523 -6.674 1.00 93.81 75 CYS A CA 1
ATOM 582 C C . CYS A 1 75 ? 4.409 -4.059 -5.311 1.00 93.81 75 CYS A C 1
ATOM 584 O O . CYS A 1 75 ? 5.121 -3.897 -4.321 1.00 93.81 75 CYS A O 1
ATOM 586 N N . PHE A 1 76 ? 3.251 -4.721 -5.253 1.00 93.75 76 PHE A N 1
ATOM 587 C CA . PHE A 1 76 ? 2.717 -5.264 -4.007 1.00 93.75 76 PHE A CA 1
ATOM 588 C C . PHE A 1 76 ? 3.623 -6.352 -3.415 1.00 93.75 76 PHE A C 1
ATOM 590 O O . PHE A 1 76 ? 3.993 -6.267 -2.246 1.00 93.75 76 PHE A O 1
ATOM 597 N N . ILE A 1 77 ? 4.026 -7.342 -4.216 1.00 93.56 77 ILE A N 1
ATOM 598 C CA . ILE A 1 77 ? 4.891 -8.452 -3.784 1.00 93.56 77 ILE A CA 1
ATOM 599 C C . ILE A 1 77 ? 6.278 -7.956 -3.364 1.00 93.56 77 ILE A C 1
ATOM 601 O O . ILE A 1 77 ? 6.840 -8.468 -2.390 1.00 93.56 77 ILE A O 1
ATOM 605 N N . SER A 1 78 ? 6.809 -6.947 -4.058 1.00 93.38 78 SER A N 1
ATOM 606 C CA . SER A 1 78 ? 8.102 -6.339 -3.732 1.00 93.38 78 SER A CA 1
ATOM 607 C C . SER A 1 78 ? 8.051 -5.560 -2.419 1.00 93.38 78 SER A C 1
ATOM 609 O O . SER A 1 78 ? 8.909 -5.755 -1.560 1.00 93.38 78 SER A O 1
ATOM 611 N N . PHE A 1 79 ? 7.034 -4.718 -2.209 1.00 93.50 79 PHE A N 1
ATOM 612 C CA . PHE A 1 79 ? 6.906 -3.947 -0.964 1.00 93.50 79 PHE A CA 1
ATOM 613 C C . PHE A 1 79 ? 6.525 -4.820 0.229 1.00 93.50 79 PHE A C 1
ATOM 615 O O . PHE A 1 79 ? 6.973 -4.559 1.343 1.00 93.50 79 PHE A O 1
ATOM 622 N N . ALA A 1 80 ? 5.745 -5.879 -0.001 1.00 91.75 80 ALA A N 1
ATOM 623 C CA . ALA A 1 80 ? 5.458 -6.895 1.004 1.00 91.75 80 ALA A CA 1
ATOM 624 C C . ALA A 1 80 ? 6.654 -7.798 1.315 1.00 91.75 80 ALA A C 1
ATOM 626 O O . ALA A 1 80 ? 6.534 -8.675 2.169 1.00 91.75 80 ALA A O 1
ATOM 627 N N . THR A 1 81 ? 7.775 -7.604 0.610 1.00 91.88 81 THR A N 1
ATOM 628 C CA . THR A 1 81 ? 8.992 -8.416 0.699 1.00 91.88 81 THR A CA 1
ATOM 629 C C . THR A 1 81 ? 8.714 -9.915 0.572 1.00 91.88 81 THR A C 1
ATOM 631 O O . THR A 1 81 ? 9.439 -10.729 1.136 1.00 91.88 81 THR A O 1
ATOM 634 N N . ILE A 1 82 ? 7.645 -10.285 -0.146 1.00 94.44 82 ILE A N 1
ATOM 635 C CA . ILE A 1 82 ? 7.348 -11.678 -0.494 1.00 94.44 82 ILE A CA 1
ATOM 636 C C . ILE A 1 82 ? 8.347 -12.120 -1.565 1.00 94.44 82 ILE A C 1
ATOM 638 O O . ILE A 1 82 ? 8.941 -13.184 -1.446 1.00 94.44 82 ILE A O 1
ATOM 642 N N . GLY A 1 83 ? 8.561 -11.264 -2.573 1.00 90.00 83 GLY A N 1
ATOM 643 C CA . GLY A 1 83 ? 9.676 -11.373 -3.513 1.00 90.00 83 GLY A CA 1
ATOM 644 C C . GLY A 1 83 ? 9.768 -12.702 -4.266 1.00 90.00 83 GLY A C 1
ATOM 645 O O . GLY A 1 83 ? 10.841 -13.294 -4.286 1.00 90.00 83 GLY A O 1
ATOM 646 N N . PHE A 1 84 ? 8.682 -13.161 -4.903 1.00 90.88 84 PHE A N 1
ATOM 647 C CA . PHE A 1 84 ? 8.708 -14.393 -5.711 1.00 90.88 84 PHE A CA 1
ATOM 648 C C . PHE A 1 84 ? 9.769 -14.369 -6.824 1.00 90.88 84 PHE A C 1
ATOM 650 O O . PHE A 1 84 ? 10.332 -15.412 -7.147 1.00 90.88 84 PHE A O 1
ATOM 657 N N . GLY A 1 85 ? 10.068 -13.185 -7.372 1.00 87.19 85 GLY A N 1
ATOM 658 C CA . GLY A 1 85 ? 11.137 -12.985 -8.356 1.00 87.19 85 GLY A CA 1
ATOM 659 C C . GLY A 1 85 ? 10.774 -13.398 -9.785 1.00 87.19 85 GLY A C 1
ATOM 660 O O . GLY A 1 85 ? 11.661 -13.534 -10.621 1.00 87.19 85 GLY A O 1
ATOM 661 N N . ASP A 1 86 ? 9.490 -13.597 -10.067 1.00 88.56 86 ASP A N 1
ATOM 662 C CA . ASP A 1 86 ? 8.928 -13.874 -11.391 1.00 88.56 86 ASP A CA 1
ATOM 663 C C . ASP A 1 86 ? 8.864 -12.621 -12.281 1.00 88.56 86 ASP A C 1
ATOM 665 O O . ASP A 1 86 ? 9.134 -12.698 -13.479 1.00 88.56 86 ASP A O 1
ATOM 669 N N . TYR A 1 87 ? 8.585 -11.460 -11.683 1.00 87.19 87 TYR A N 1
ATOM 670 C CA . TYR A 1 87 ? 8.716 -10.147 -12.314 1.00 87.19 87 TYR A CA 1
ATOM 671 C C . TYR A 1 87 ? 9.890 -9.385 -11.696 1.00 87.19 87 TYR A C 1
ATOM 673 O O . TYR A 1 87 ? 9.957 -9.204 -10.480 1.00 87.19 87 TYR A O 1
ATOM 681 N N . VAL A 1 88 ? 10.817 -8.917 -12.536 1.00 84.50 88 VAL A N 1
ATOM 682 C CA . VAL A 1 88 ? 11.994 -8.139 -12.123 1.00 84.50 88 VAL A CA 1
ATOM 683 C C . VAL A 1 88 ? 12.170 -6.976 -13.090 1.00 84.50 88 VAL A C 1
ATOM 685 O O . VAL A 1 88 ? 12.264 -7.177 -14.300 1.00 84.50 88 VAL A O 1
ATOM 688 N N . SER A 1 89 ? 12.189 -5.750 -12.566 1.00 77.12 89 SER A N 1
ATOM 689 C CA . SER A 1 89 ? 12.463 -4.572 -13.395 1.00 77.12 89 SER A CA 1
ATOM 690 C C . SER A 1 89 ? 13.945 -4.540 -13.804 1.00 77.12 89 SER A C 1
ATOM 692 O O . SER A 1 89 ? 14.787 -5.136 -13.126 1.00 77.12 89 SER A O 1
ATOM 694 N N . ASN A 1 90 ? 14.280 -3.834 -14.887 1.00 71.25 90 ASN A N 1
ATOM 695 C CA . ASN A 1 90 ? 15.638 -3.676 -15.426 1.00 71.25 90 ASN A CA 1
ATOM 696 C C . ASN A 1 90 ? 16.199 -4.927 -16.145 1.00 71.25 90 ASN A C 1
ATOM 698 O O . ASN A 1 90 ? 17.412 -5.039 -16.334 1.00 71.25 90 ASN A O 1
ATOM 702 N N . GLN A 1 91 ? 15.341 -5.868 -16.566 1.00 64.94 91 GLN A N 1
ATOM 703 C CA . GLN A 1 91 ? 15.751 -7.005 -17.409 1.00 64.94 91 GLN A CA 1
ATOM 704 C C . GLN A 1 91 ? 15.663 -6.722 -18.911 1.00 64.94 91 GLN A C 1
ATOM 706 O O . GLN A 1 91 ? 16.418 -7.314 -19.681 1.00 64.94 91 GLN A O 1
ATOM 711 N N . LYS A 1 92 ? 14.751 -5.848 -19.344 1.00 61.84 92 LYS A N 1
ATOM 712 C CA . LYS A 1 92 ? 14.573 -5.518 -20.760 1.00 61.84 92 LYS A CA 1
ATOM 713 C C . LYS A 1 92 ? 15.291 -4.205 -21.056 1.00 61.84 92 LYS A C 1
ATOM 715 O O . LYS A 1 92 ? 15.233 -3.274 -20.260 1.00 61.84 92 LYS A O 1
ATOM 720 N N . ASP A 1 93 ? 15.992 -4.127 -22.186 1.00 58.50 93 ASP A N 1
ATOM 721 C CA . ASP A 1 93 ? 16.612 -2.888 -22.669 1.00 58.50 93 ASP A CA 1
ATOM 722 C C . ASP A 1 93 ? 15.509 -1.920 -23.131 1.00 58.50 93 ASP A C 1
ATOM 724 O O . ASP A 1 93 ? 15.231 -1.773 -24.320 1.00 58.50 93 ASP A O 1
ATOM 728 N N . VAL A 1 94 ? 14.814 -1.301 -22.179 1.00 60.34 94 VAL A N 1
ATOM 729 C CA . VAL A 1 94 ? 13.743 -0.345 -22.445 1.00 60.34 94 VAL A CA 1
ATOM 730 C C . VAL A 1 94 ? 14.182 1.056 -22.034 1.00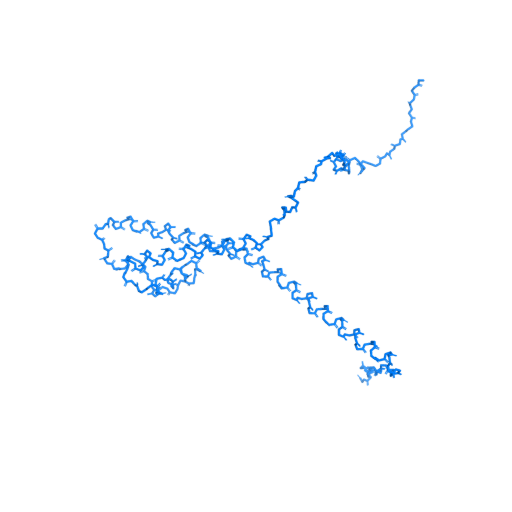 60.34 94 VAL A C 1
ATOM 732 O O . VAL A 1 94 ? 14.460 1.346 -20.875 1.00 60.34 94 VAL A O 1
ATOM 735 N N . ILE A 1 95 ? 14.174 1.923 -23.049 1.00 58.84 95 ILE A N 1
ATOM 736 C CA . ILE A 1 95 ? 14.353 3.378 -23.039 1.00 58.84 95 ILE A CA 1
ATOM 737 C C . ILE A 1 95 ? 15.817 3.845 -23.074 1.00 58.84 95 ILE A C 1
ATOM 739 O O . ILE A 1 95 ? 16.631 3.616 -22.187 1.00 58.84 95 ILE A O 1
ATOM 743 N N . SER A 1 96 ? 16.104 4.604 -24.128 1.00 56.38 96 SER A N 1
ATOM 744 C CA . SER A 1 96 ? 17.302 5.383 -24.459 1.00 56.38 96 SER A CA 1
ATOM 745 C C . SER A 1 96 ? 17.612 6.535 -23.481 1.00 56.38 96 SER A C 1
ATOM 747 O O . SER A 1 96 ? 18.112 7.583 -23.885 1.00 56.38 96 SER A O 1
ATOM 749 N N . MET A 1 97 ? 17.306 6.364 -22.194 1.00 59.69 97 MET A N 1
ATOM 750 C CA . MET A 1 97 ? 17.638 7.288 -21.111 1.00 59.69 97 MET A CA 1
ATOM 751 C C . MET A 1 97 ? 18.636 6.603 -20.172 1.00 59.69 97 MET A C 1
ATOM 753 O O . MET A 1 97 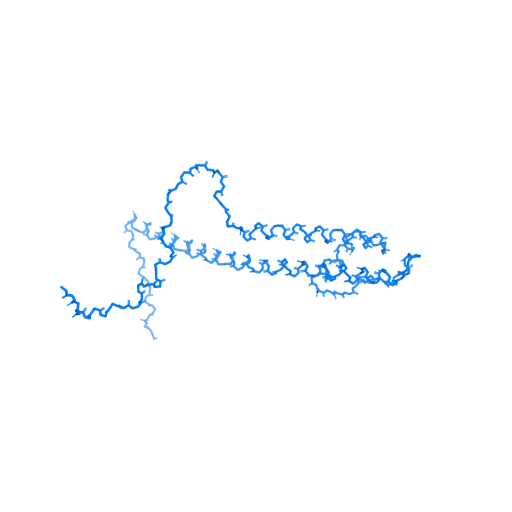? 18.597 5.387 -20.018 1.00 59.69 97 MET A O 1
ATOM 757 N N . ASN A 1 98 ? 19.554 7.377 -19.580 1.00 71.50 98 ASN A N 1
ATOM 758 C CA . ASN A 1 98 ? 20.659 6.898 -18.739 1.00 71.50 98 ASN A CA 1
ATOM 759 C C . ASN A 1 98 ? 20.262 5.691 -17.867 1.00 71.50 98 ASN A C 1
ATOM 761 O O . ASN A 1 98 ? 19.562 5.853 -16.866 1.00 71.50 98 ASN A O 1
ATOM 765 N N . ARG A 1 99 ? 20.745 4.495 -18.241 1.00 76.25 99 ARG A N 1
ATOM 766 C CA . ARG A 1 99 ? 20.482 3.208 -17.566 1.00 76.25 99 ARG A CA 1
ATOM 767 C C . ARG A 1 99 ? 20.668 3.317 -16.051 1.00 76.25 99 ARG A C 1
ATOM 769 O O . ARG A 1 99 ? 19.889 2.768 -15.277 1.00 76.25 99 ARG A O 1
ATOM 776 N N . ASP A 1 100 ? 21.674 4.072 -15.627 1.00 81.19 100 ASP A N 1
ATOM 777 C CA . ASP A 1 100 ? 21.987 4.280 -14.216 1.00 81.19 100 ASP A CA 1
ATOM 778 C C . ASP A 1 100 ? 20.873 5.028 -13.475 1.00 81.19 100 ASP A C 1
ATOM 780 O O . ASP A 1 100 ? 20.502 4.638 -12.370 1.00 81.19 100 ASP A O 1
ATOM 784 N N . PHE A 1 101 ? 20.264 6.041 -14.095 1.00 84.62 101 PHE A N 1
ATOM 785 C CA . PHE A 1 101 ? 19.180 6.808 -13.482 1.00 84.62 101 PHE A CA 1
ATOM 786 C C . PHE A 1 101 ? 17.938 5.945 -13.241 1.00 84.62 101 PHE A C 1
ATOM 788 O O . PHE A 1 101 ? 17.338 6.022 -12.171 1.00 84.62 101 PHE A O 1
ATOM 795 N N . TYR A 1 102 ? 17.595 5.061 -14.185 1.00 84.19 102 TYR A N 1
ATOM 796 C CA . TYR A 1 102 ? 16.489 4.117 -14.010 1.00 84.19 102 TYR A CA 1
ATOM 797 C C . TYR A 1 102 ? 16.731 3.162 -12.832 1.00 84.19 102 TYR A C 1
ATOM 799 O O . TYR A 1 102 ? 15.827 2.924 -12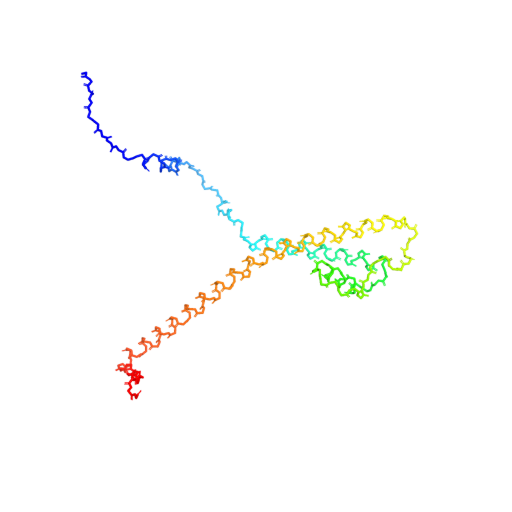.030 1.00 84.19 102 TYR A O 1
ATOM 807 N N . ARG A 1 103 ? 17.965 2.665 -12.673 1.00 85.94 103 ARG A N 1
ATOM 808 C CA . ARG A 1 103 ? 18.352 1.791 -11.551 1.00 85.94 103 ARG A CA 1
ATOM 809 C C . ARG A 1 103 ? 18.270 2.515 -10.209 1.00 85.94 103 ARG A C 1
ATOM 811 O O . ARG A 1 103 ? 17.733 1.956 -9.253 1.00 85.94 103 ARG A O 1
ATOM 818 N N . PHE A 1 104 ? 18.751 3.758 -10.143 1.00 89.12 104 PHE A N 1
ATOM 819 C CA . PHE A 1 104 ? 18.624 4.590 -8.945 1.00 89.12 104 PHE A CA 1
ATOM 820 C C . PHE A 1 104 ? 17.158 4.876 -8.604 1.00 89.12 104 PHE A C 1
ATOM 822 O O . PHE A 1 104 ? 16.766 4.717 -7.449 1.00 89.12 104 PHE A O 1
ATOM 829 N N . LEU A 1 105 ? 16.331 5.231 -9.592 1.00 88.12 105 LEU A N 1
ATOM 830 C CA . LEU A 1 105 ? 14.896 5.442 -9.391 1.00 88.12 105 LEU A CA 1
ATOM 831 C C . LEU A 1 105 ? 14.195 4.182 -8.887 1.00 88.12 105 LEU A C 1
ATOM 833 O O . LEU A 1 105 ? 13.407 4.272 -7.951 1.00 88.12 105 LEU A O 1
ATOM 837 N N . ASN A 1 106 ? 14.509 3.015 -9.452 1.00 90.12 106 ASN A N 1
ATOM 838 C CA . ASN A 1 106 ? 13.988 1.732 -8.984 1.00 90.12 106 ASN A CA 1
ATOM 839 C C . ASN A 1 106 ? 14.307 1.499 -7.512 1.00 90.12 106 ASN A C 1
ATOM 841 O O . ASN A 1 106 ? 13.421 1.191 -6.720 1.00 90.12 106 ASN A O 1
ATOM 845 N N . PHE A 1 107 ? 15.575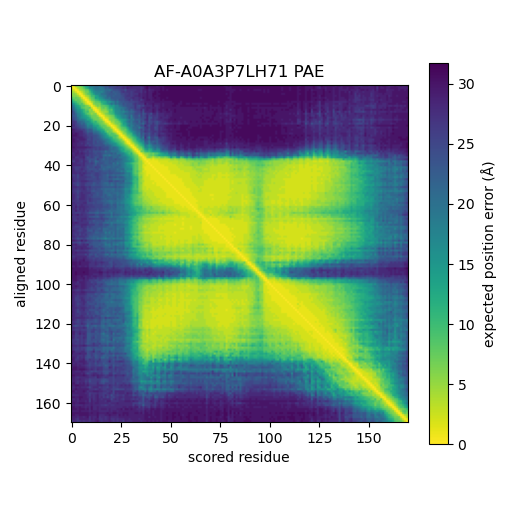 1.687 -7.143 1.00 90.88 107 PHE A N 1
ATOM 846 C CA . PHE A 1 107 ? 16.029 1.495 -5.774 1.00 90.88 107 PHE A CA 1
ATOM 847 C C . PHE A 1 107 ? 15.315 2.444 -4.808 1.00 90.88 107 PHE A C 1
ATOM 849 O O . PHE A 1 107 ? 14.825 2.010 -3.766 1.00 90.88 107 PHE A O 1
ATOM 856 N N . ILE A 1 108 ? 15.200 3.723 -5.172 1.00 92.62 108 ILE A N 1
ATOM 857 C CA . ILE A 1 108 ? 14.495 4.734 -4.377 1.00 92.62 108 ILE A CA 1
ATOM 858 C C . ILE A 1 108 ? 13.011 4.374 -4.244 1.00 92.62 108 ILE A C 1
ATOM 860 O O . ILE A 1 108 ? 12.480 4.377 -3.137 1.00 92.62 108 ILE A O 1
ATOM 864 N N . LEU A 1 109 ? 12.347 4.018 -5.343 1.00 91.75 109 LEU A N 1
ATOM 865 C CA . LEU A 1 109 ? 10.920 3.707 -5.370 1.00 91.75 109 LEU A CA 1
ATOM 866 C C . LEU A 1 109 ? 10.602 2.438 -4.567 1.00 91.75 109 LEU A C 1
ATOM 868 O O . LEU A 1 109 ? 9.656 2.433 -3.780 1.00 91.75 109 LEU A O 1
ATOM 872 N N . LEU A 1 110 ? 11.425 1.393 -4.704 1.00 92.81 110 LEU A N 1
ATOM 873 C CA . LEU A 1 110 ? 11.321 0.161 -3.919 1.00 92.81 110 LEU A CA 1
ATOM 874 C C . LEU A 1 110 ? 11.579 0.410 -2.430 1.00 92.81 110 LEU A C 1
ATOM 876 O O . LEU A 1 110 ? 10.821 -0.076 -1.594 1.00 92.81 110 LEU A O 1
ATOM 880 N N . THR A 1 111 ? 12.590 1.213 -2.091 1.00 93.44 111 THR A N 1
ATOM 881 C CA . THR A 1 111 ? 12.933 1.529 -0.694 1.00 93.44 111 THR A CA 1
ATOM 882 C C . THR A 1 111 ? 11.852 2.375 -0.021 1.00 93.44 111 THR A C 1
ATOM 884 O O . THR A 1 111 ? 11.429 2.066 1.093 1.00 93.44 111 THR A O 1
ATOM 887 N N . ILE A 1 112 ? 11.361 3.422 -0.692 1.00 94.25 112 ILE A N 1
ATOM 888 C CA . ILE A 1 112 ? 10.282 4.278 -0.176 1.00 94.25 112 ILE A CA 1
ATOM 889 C C . ILE A 1 112 ? 8.985 3.475 -0.047 1.00 94.25 112 ILE A C 1
ATOM 891 O O . ILE A 1 112 ? 8.331 3.538 0.995 1.00 94.25 112 ILE A O 1
ATOM 895 N N . GLY A 1 113 ? 8.634 2.683 -1.065 1.00 93.38 113 GLY A N 1
ATOM 896 C CA . GLY A 1 113 ? 7.444 1.834 -1.051 1.00 93.38 113 GLY A CA 1
ATOM 897 C C . GLY A 1 113 ? 7.470 0.808 0.083 1.00 93.38 113 GLY A C 1
ATOM 898 O O . GLY A 1 113 ? 6.510 0.723 0.850 1.00 93.38 113 GLY A O 1
ATOM 899 N N . ALA A 1 114 ? 8.590 0.100 0.258 1.00 93.94 114 ALA A N 1
ATOM 900 C CA . ALA A 1 114 ? 8.779 -0.846 1.357 1.00 93.94 114 ALA A CA 1
ATOM 901 C C . ALA A 1 114 ? 8.730 -0.158 2.732 1.00 93.94 114 ALA A C 1
ATOM 903 O O . ALA A 1 114 ? 8.092 -0.669 3.652 1.00 93.94 114 ALA A O 1
ATOM 904 N N . CYS A 1 115 ? 9.331 1.028 2.875 1.00 93.94 115 CYS A N 1
ATOM 905 C CA . CYS A 1 115 ? 9.274 1.814 4.110 1.00 93.94 115 CYS A CA 1
ATOM 906 C C . CYS A 1 115 ? 7.828 2.187 4.479 1.00 93.94 115 CYS A C 1
ATOM 908 O O . CYS A 1 115 ? 7.380 1.941 5.602 1.00 93.94 115 CYS A O 1
ATOM 910 N N . CYS A 1 116 ? 7.057 2.713 3.523 1.00 92.94 116 CYS A N 1
ATOM 911 C CA . CYS A 1 116 ? 5.650 3.049 3.738 1.00 92.94 116 CYS A CA 1
ATOM 912 C C . CYS A 1 116 ? 4.805 1.811 4.072 1.00 92.94 116 CYS A C 1
ATOM 914 O O . CYS A 1 116 ? 3.990 1.853 4.999 1.00 92.94 116 CYS A O 1
ATOM 916 N N . PHE A 1 117 ? 5.031 0.698 3.373 1.00 94.56 117 PHE A N 1
ATOM 917 C CA . PHE A 1 117 ? 4.322 -0.557 3.616 1.00 94.56 117 PHE A CA 1
ATOM 918 C C . PHE A 1 117 ? 4.646 -1.154 4.994 1.00 94.56 117 PHE A C 1
ATOM 920 O O . PHE A 1 117 ? 3.752 -1.624 5.700 1.00 94.56 117 PHE A O 1
ATOM 927 N N . TYR A 1 118 ? 5.899 -1.047 5.443 1.00 93.31 118 TYR A N 1
ATOM 928 C CA . TYR A 1 118 ? 6.310 -1.456 6.785 1.00 93.31 118 TYR A CA 1
ATOM 929 C C . TYR A 1 118 ? 5.624 -0.623 7.877 1.00 93.31 118 TYR A C 1
ATOM 931 O O . TYR A 1 118 ? 5.098 -1.174 8.847 1.00 93.31 118 TYR A O 1
ATOM 939 N N . CYS A 1 119 ? 5.550 0.700 7.700 1.00 93.38 119 CYS A N 1
ATOM 940 C CA . CYS A 1 119 ? 4.805 1.585 8.600 1.00 93.38 119 CYS A CA 1
ATOM 941 C C . CYS A 1 119 ? 3.321 1.197 8.678 1.00 93.38 119 CYS A C 1
ATOM 943 O O . CYS A 1 119 ? 2.742 1.149 9.768 1.00 93.38 119 CYS A O 1
ATOM 945 N N . LEU A 1 120 ? 2.713 0.867 7.536 1.00 94.00 120 LEU A N 1
ATOM 946 C CA . LEU A 1 120 ? 1.337 0.387 7.466 1.00 94.00 120 LEU A CA 1
ATOM 947 C C . LEU A 1 120 ? 1.153 -0.924 8.233 1.00 94.00 120 LEU A C 1
ATOM 949 O O . LEU A 1 120 ? 0.207 -1.038 9.015 1.00 94.00 120 LEU A O 1
ATOM 953 N N . PHE A 1 121 ? 2.049 -1.897 8.073 1.00 92.56 121 PHE A N 1
ATOM 954 C CA . PHE A 1 121 ? 1.980 -3.152 8.822 1.00 92.56 121 PHE A CA 1
ATOM 955 C C . PHE A 1 121 ? 2.188 -2.969 10.320 1.00 92.56 121 PHE A C 1
ATOM 957 O O . PHE A 1 121 ? 1.487 -3.600 11.115 1.00 92.56 121 PHE A O 1
ATOM 964 N N . ASN A 1 122 ? 3.085 -2.068 10.717 1.00 92.31 122 ASN A N 1
ATOM 965 C CA . ASN A 1 122 ? 3.300 -1.743 12.118 1.00 92.31 122 ASN A CA 1
ATOM 966 C C . ASN A 1 122 ? 1.994 -1.247 12.767 1.00 92.31 122 ASN A C 1
ATOM 968 O O . ASN A 1 122 ? 1.532 -1.815 13.759 1.00 92.31 122 ASN A O 1
ATOM 972 N N . VAL A 1 123 ? 1.317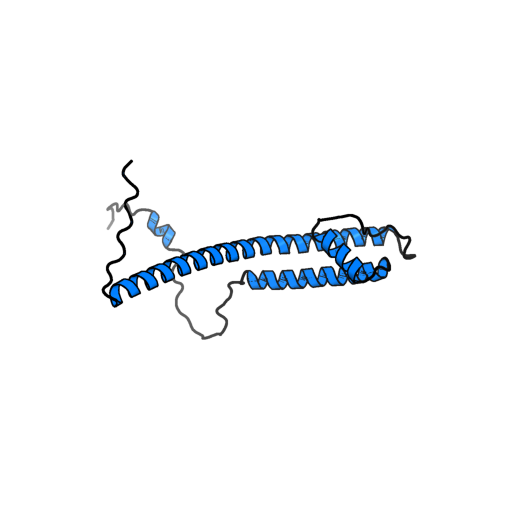 -0.277 12.142 1.00 91.88 123 VAL A N 1
ATOM 973 C CA . VAL A 1 123 ? 0.020 0.228 12.626 1.00 91.88 123 VAL A CA 1
ATOM 974 C C . VAL A 1 123 ? -1.078 -0.836 12.533 1.00 91.88 123 VAL A C 1
ATOM 976 O O . VAL A 1 123 ? -1.878 -0.977 13.461 1.00 91.88 123 VAL A O 1
ATOM 979 N N . SER A 1 124 ? -1.086 -1.644 11.469 1.00 91.50 124 SER A N 1
ATOM 980 C CA . SER A 1 124 ? -2.017 -2.770 11.315 1.00 91.50 124 SER A CA 1
ATOM 981 C C . SER A 1 124 ? -1.915 -3.742 12.489 1.00 91.50 124 SER A C 1
ATOM 983 O O . SER A 1 124 ? -2.937 -4.182 13.008 1.00 91.50 124 SER A O 1
ATOM 985 N N . SER A 1 125 ? -0.702 -4.037 12.966 1.00 92.31 125 SER A N 1
ATOM 986 C CA . SER A 1 125 ? -0.489 -4.946 14.096 1.00 92.31 125 SER A CA 1
ATOM 987 C C . SER A 1 125 ? -1.151 -4.440 15.386 1.00 92.31 125 SER A C 1
ATOM 989 O O . SER A 1 125 ? -1.728 -5.223 16.145 1.00 92.31 125 SER A O 1
ATOM 991 N N . ILE A 1 126 ? -1.140 -3.121 15.607 1.00 90.62 126 ILE A N 1
ATOM 992 C CA . ILE A 1 126 ? -1.784 -2.469 16.753 1.00 90.62 126 ILE A CA 1
ATOM 993 C C . ILE A 1 126 ? -3.304 -2.597 16.629 1.00 90.62 126 ILE A C 1
ATOM 995 O O . ILE A 1 126 ? -3.972 -2.986 17.589 1.00 90.62 126 ILE A O 1
ATOM 999 N N . VAL A 1 127 ? -3.849 -2.332 15.439 1.00 89.75 127 VAL A N 1
ATOM 1000 C CA . VAL A 1 127 ? -5.286 -2.466 15.157 1.00 89.75 127 VAL A CA 1
ATOM 1001 C C . VAL A 1 127 ? -5.744 -3.915 15.334 1.00 89.75 127 VAL A C 1
ATOM 1003 O O . VAL A 1 127 ? -6.738 -4.160 16.014 1.00 89.75 127 VAL A O 1
ATOM 1006 N N . VAL A 1 128 ? -4.994 -4.893 14.822 1.00 91.12 128 VAL A N 1
ATOM 1007 C CA . VAL A 1 128 ? -5.305 -6.324 14.975 1.00 91.12 128 VAL A CA 1
ATOM 1008 C C . VAL A 1 128 ? -5.347 -6.726 16.450 1.00 91.12 128 VAL A C 1
ATOM 1010 O O . VAL A 1 128 ? -6.282 -7.405 16.867 1.00 91.12 128 VAL A O 1
ATOM 1013 N N . ARG A 1 129 ? -4.405 -6.260 17.282 1.00 89.50 129 ARG A N 1
ATOM 1014 C CA . ARG A 1 129 ? -4.431 -6.514 18.736 1.00 89.50 129 ARG A CA 1
ATOM 1015 C C . ARG A 1 129 ? -5.669 -5.919 19.407 1.00 89.50 129 ARG A C 1
ATOM 1017 O O . ARG A 1 129 ? -6.281 -6.573 20.251 1.00 89.50 129 ARG A O 1
ATOM 1024 N N . GLN A 1 130 ? -6.059 -4.701 19.033 1.00 88.44 130 GLN A N 1
ATOM 1025 C CA . GLN A 1 130 ? -7.273 -4.063 19.554 1.00 88.44 130 GLN A CA 1
ATOM 1026 C C . GLN A 1 130 ? -8.535 -4.824 19.135 1.00 88.44 130 GLN A C 1
ATOM 1028 O O . GLN A 1 130 ? -9.411 -5.055 19.970 1.00 88.44 130 GLN A O 1
ATOM 1033 N N . LEU A 1 131 ? -8.598 -5.270 17.878 1.00 87.75 131 LEU A N 1
ATOM 1034 C CA . LEU A 1 131 ? -9.690 -6.086 17.354 1.00 87.75 131 LEU A CA 1
ATOM 1035 C C . LEU A 1 131 ? -9.771 -7.443 18.060 1.00 87.75 131 LEU A C 1
ATOM 1037 O O . LEU A 1 131 ? -10.858 -7.836 18.472 1.00 87.75 131 LEU A O 1
ATOM 1041 N N . LEU A 1 132 ? -8.646 -8.131 18.279 1.00 89.31 132 LEU A N 1
ATOM 1042 C CA . LEU A 1 132 ? -8.605 -9.400 19.013 1.00 89.31 132 LEU A CA 1
ATOM 1043 C C . LEU A 1 132 ? -9.084 -9.233 20.460 1.00 89.31 132 LEU A C 1
ATOM 1045 O O . LEU A 1 132 ? -9.963 -9.970 20.906 1.00 89.31 132 LEU A O 1
ATOM 1049 N N . ASN A 1 133 ? -8.586 -8.224 21.178 1.00 88.69 133 ASN A N 1
ATOM 1050 C CA . ASN A 1 133 ? -9.016 -7.944 22.551 1.00 88.69 133 ASN A CA 1
ATOM 1051 C C . ASN A 1 133 ? -10.506 -7.587 22.627 1.00 88.69 133 ASN A C 1
ATOM 1053 O O . ASN A 1 133 ? -11.211 -7.995 23.555 1.00 88.69 133 ASN A O 1
ATOM 1057 N N . PHE A 1 134 ? -11.006 -6.841 21.642 1.00 87.50 134 PHE A N 1
ATOM 1058 C CA . PHE A 1 134 ? -12.425 -6.534 21.521 1.00 87.50 134 PHE A CA 1
ATOM 1059 C C . PHE A 1 134 ? -13.260 -7.789 21.239 1.00 87.50 134 PHE A C 1
ATOM 1061 O O . PHE A 1 134 ? -14.297 -7.982 21.875 1.00 87.50 134 PHE A O 1
ATOM 1068 N N . MET A 1 135 ? -12.800 -8.662 20.341 1.00 85.94 135 MET A N 1
ATOM 1069 C CA . MET A 1 135 ? -13.450 -9.933 20.013 1.00 85.94 135 MET A CA 1
ATOM 1070 C C . MET A 1 135 ? -13.528 -10.852 21.234 1.00 85.94 135 MET A C 1
ATOM 1072 O O . MET A 1 135 ? -14.612 -11.345 21.542 1.00 85.94 135 MET A O 1
ATOM 1076 N N . ILE A 1 136 ? -12.437 -10.997 21.992 1.00 88.56 136 ILE A N 1
ATOM 1077 C CA . ILE A 1 136 ? -12.407 -11.782 23.236 1.00 88.56 136 ILE A CA 1
ATOM 1078 C C . ILE A 1 136 ? -13.412 -11.218 24.250 1.00 88.56 136 ILE A C 1
ATOM 1080 O O . ILE A 1 136 ? -14.256 -11.961 24.752 1.00 88.56 136 ILE A O 1
ATOM 1084 N N . LYS A 1 137 ? -13.414 -9.896 24.490 1.00 83.62 137 LYS A N 1
ATOM 1085 C CA . LYS A 1 137 ? -14.401 -9.256 25.383 1.00 83.62 137 LYS A CA 1
ATOM 1086 C C . LYS A 1 137 ? -15.837 -9.461 24.902 1.00 83.62 137 LYS A C 1
ATOM 1088 O O . LYS A 1 137 ? -16.726 -9.715 25.708 1.00 83.62 137 LYS A O 1
ATOM 1093 N N . LYS A 1 138 ? -16.099 -9.358 23.597 1.00 80.19 138 LYS A N 1
ATOM 1094 C CA . LYS A 1 138 ? -17.438 -9.582 23.030 1.00 80.19 138 LYS A CA 1
ATOM 1095 C C . LYS A 1 138 ? -17.889 -11.032 23.181 1.00 80.19 138 LYS A C 1
ATOM 1097 O O . LYS A 1 138 ? -19.080 -11.256 23.401 1.00 80.19 138 LYS A O 1
ATOM 1102 N N . MET A 1 139 ? -16.971 -11.989 23.072 1.00 76.56 139 MET A N 1
ATOM 1103 C CA . MET A 1 139 ? -17.254 -13.408 23.278 1.00 76.56 139 MET A CA 1
ATOM 1104 C C . MET A 1 139 ? -17.540 -13.724 24.752 1.00 76.56 139 MET A C 1
ATOM 1106 O O . MET A 1 139 ? -18.536 -14.391 25.029 1.00 76.56 139 MET A O 1
ATOM 1110 N N . ASP A 1 140 ? -16.772 -13.169 25.693 1.00 81.50 140 ASP A N 1
ATOM 1111 C CA . ASP A 1 140 ? -16.994 -13.352 27.137 1.00 81.50 140 ASP A CA 1
ATOM 1112 C C . ASP A 1 140 ? -18.288 -12.671 27.632 1.00 81.50 140 ASP A C 1
ATOM 1114 O O . ASP A 1 140 ? -19.105 -13.263 28.343 1.00 81.50 140 ASP A O 1
ATOM 1118 N N . VAL A 1 141 ? -18.571 -11.453 27.151 1.00 72.31 141 VAL A N 1
ATOM 1119 C CA . VAL A 1 141 ? -19.820 -10.732 27.457 1.00 72.31 141 VAL A CA 1
ATOM 1120 C C . VAL A 1 141 ? -21.040 -11.468 26.898 1.00 72.31 141 VAL A C 1
ATOM 1122 O O . VAL A 1 141 ? -22.051 -11.599 27.591 1.00 72.31 141 VAL A O 1
ATOM 1125 N N . LYS A 1 142 ? -20.970 -11.998 25.668 1.00 72.50 142 LYS A N 1
ATOM 1126 C CA . LYS A 1 142 ? -22.050 -12.833 25.111 1.00 72.50 142 LYS A CA 1
ATOM 1127 C C . LYS A 1 142 ? -22.227 -14.130 25.904 1.00 72.50 142 LYS A C 1
ATOM 1129 O O . LYS A 1 142 ? -23.372 -14.508 26.153 1.00 72.50 142 LYS A O 1
ATOM 1134 N N . GLY A 1 143 ? -21.141 -14.773 26.334 1.00 72.94 143 GLY A N 1
ATOM 1135 C CA . GLY A 1 143 ? -21.184 -15.951 27.206 1.00 72.94 143 GLY A CA 1
ATOM 1136 C C . GLY A 1 143 ? -21.880 -15.658 28.538 1.00 72.94 143 GLY A C 1
ATOM 1137 O O . GLY A 1 143 ? -22.837 -16.343 28.909 1.00 72.94 143 GLY A O 1
ATOM 1138 N N . THR A 1 144 ? -21.488 -14.569 29.201 1.00 69.62 144 THR A N 1
ATOM 1139 C CA . THR A 1 144 ? -22.060 -14.126 30.480 1.00 69.62 144 THR A CA 1
ATOM 1140 C C . THR A 1 144 ? -23.542 -13.761 30.350 1.00 69.62 144 THR A C 1
ATOM 1142 O O . THR A 1 144 ? -24.368 -14.224 31.139 1.00 69.62 144 THR A O 1
ATOM 1145 N N . ILE A 1 145 ? -23.928 -13.003 29.317 1.00 72.62 145 ILE A N 1
ATOM 1146 C CA . ILE A 1 145 ? -25.333 -12.642 29.054 1.00 72.62 145 ILE A CA 1
ATOM 1147 C C . ILE A 1 145 ? -26.172 -13.882 28.719 1.00 72.62 145 ILE A C 1
ATOM 1149 O O . ILE A 1 145 ? -27.311 -13.987 29.179 1.00 72.62 145 ILE A O 1
ATOM 1153 N N . CYS A 1 146 ? -25.634 -14.839 27.960 1.00 69.44 146 CYS A N 1
ATOM 1154 C CA . CYS A 1 146 ? -26.332 -16.085 27.643 1.00 69.44 146 CYS A CA 1
ATOM 1155 C C . CYS A 1 146 ? -26.584 -16.919 28.912 1.00 69.44 146 CYS A C 1
ATOM 1157 O O . CYS A 1 146 ? -27.720 -17.334 29.163 1.00 69.44 146 CYS A O 1
ATOM 1159 N N . CYS A 1 147 ? -25.572 -17.069 29.773 1.00 64.56 147 CYS A N 1
ATOM 1160 C CA . CYS A 1 147 ? -25.706 -17.720 31.079 1.00 64.56 147 CYS A CA 1
ATOM 1161 C C . CYS A 1 147 ? -26.725 -17.013 31.986 1.00 64.56 147 CYS A C 1
ATOM 1163 O O . CYS A 1 147 ? -27.585 -17.672 32.575 1.00 64.56 147 CYS A O 1
ATOM 1165 N N . LEU A 1 148 ? -26.698 -15.678 32.060 1.00 66.94 148 LEU A N 1
ATOM 1166 C CA . LEU A 1 148 ? -27.660 -14.898 32.846 1.00 66.94 148 LEU A CA 1
ATOM 1167 C C . LEU A 1 148 ? -29.090 -15.022 32.306 1.00 66.94 148 LEU A C 1
ATOM 1169 O O . LEU A 1 148 ? -30.028 -15.185 33.088 1.00 66.94 148 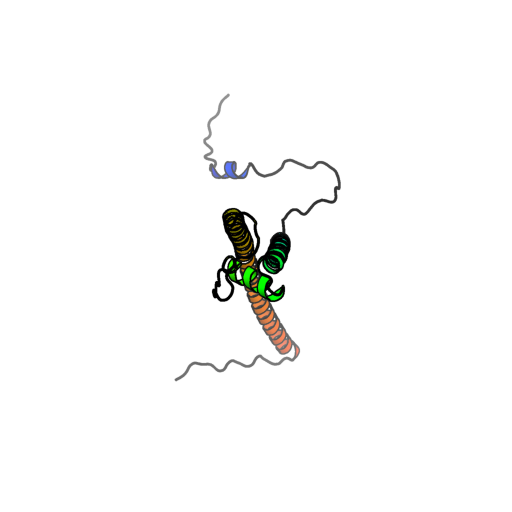LEU A O 1
ATOM 1173 N N . LYS A 1 149 ? -29.278 -15.011 30.981 1.00 68.06 149 LYS A N 1
ATOM 1174 C CA . LYS A 1 149 ? -30.593 -15.196 30.345 1.00 68.06 149 LYS A CA 1
ATOM 1175 C C . LYS A 1 149 ? -31.141 -16.603 30.601 1.00 68.06 149 LYS A C 1
ATOM 1177 O O . LYS A 1 149 ? -32.331 -16.755 30.880 1.00 68.06 149 LYS A O 1
ATOM 1182 N N . LYS A 1 150 ? -30.270 -17.617 30.591 1.00 63.09 150 LYS A N 1
ATOM 1183 C CA . LYS A 1 150 ? -30.614 -18.998 30.949 1.00 63.09 150 LYS A CA 1
ATOM 1184 C C . LYS A 1 150 ? -31.014 -19.103 32.431 1.00 63.09 150 LYS A C 1
ATOM 1186 O O . LYS A 1 150 ? -32.082 -19.629 32.729 1.00 63.09 150 LYS A O 1
ATOM 1191 N N . LYS A 1 151 ? -30.239 -18.505 33.348 1.00 61.34 151 LYS A N 1
ATOM 1192 C CA . LYS A 1 151 ? -30.539 -18.444 34.795 1.00 61.34 151 LYS A CA 1
ATOM 1193 C C . LYS A 1 151 ? -31.874 -17.747 35.092 1.00 61.34 151 LYS A C 1
ATOM 1195 O O . LYS A 1 151 ? -32.656 -18.247 35.896 1.00 61.34 151 LYS A O 1
ATOM 1200 N N . ARG A 1 152 ? -32.170 -16.637 34.405 1.00 64.56 152 ARG A N 1
ATOM 1201 C CA . ARG A 1 152 ? -33.422 -15.881 34.580 1.00 64.56 152 ARG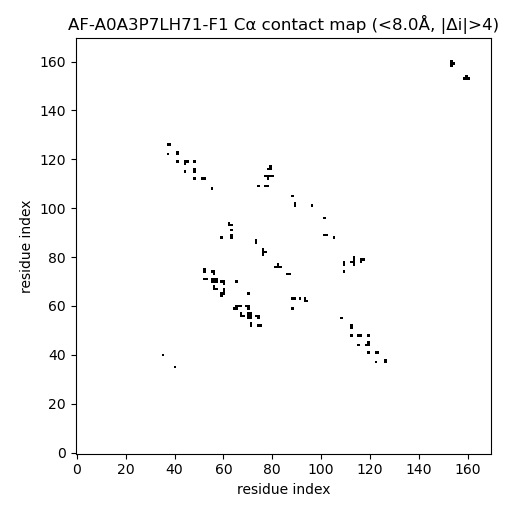 A CA 1
ATOM 1202 C C . ARG A 1 152 ? -34.652 -16.658 34.082 1.00 64.56 152 ARG A C 1
ATOM 1204 O O . ARG A 1 152 ? -35.695 -16.592 34.722 1.00 64.56 152 ARG A O 1
ATOM 1211 N N . ARG A 1 153 ? -34.532 -17.448 33.002 1.00 60.00 153 ARG A N 1
ATOM 1212 C CA . ARG A 1 153 ? -35.613 -18.356 32.566 1.00 60.00 153 ARG A CA 1
ATOM 1213 C C . ARG A 1 153 ? -35.899 -19.468 33.577 1.00 60.00 153 ARG A C 1
ATOM 1215 O O . ARG A 1 153 ? -37.067 -19.743 33.813 1.00 60.00 153 ARG A O 1
ATOM 1222 N N . TYR A 1 154 ? -34.880 -20.066 34.197 1.00 54.91 154 TYR A N 1
ATOM 1223 C CA . TYR A 1 154 ? -35.105 -21.067 35.251 1.00 54.91 154 TYR A CA 1
ATOM 1224 C C . TYR A 1 154 ? -35.846 -20.476 36.461 1.00 54.91 154 TYR A C 1
ATOM 1226 O O . TYR A 1 154 ? -36.765 -21.101 36.976 1.00 54.91 154 TYR A O 1
ATOM 1234 N N . MET A 1 155 ? -35.514 -19.242 36.861 1.00 57.28 155 MET A N 1
ATOM 1235 C CA . MET A 1 155 ? -36.209 -18.555 37.959 1.00 57.28 155 MET A CA 1
ATOM 1236 C C . MET A 1 155 ? -37.656 -18.162 37.614 1.00 57.28 155 MET A C 1
ATOM 1238 O O . MET A 1 155 ? -38.517 -18.263 38.478 1.00 57.28 155 MET A O 1
ATOM 1242 N N . GLY A 1 156 ? -37.947 -17.761 36.369 1.00 62.34 156 GLY A N 1
ATOM 1243 C CA . GLY A 1 156 ? -39.304 -17.380 35.941 1.00 62.34 156 GLY A CA 1
ATOM 1244 C C . GLY A 1 156 ? -40.259 -18.551 35.668 1.00 62.34 156 GLY A C 1
ATOM 1245 O O . GLY A 1 156 ? -41.468 -18.367 35.706 1.00 62.34 156 GLY A O 1
ATOM 1246 N N . LEU A 1 157 ? -39.733 -19.750 35.407 1.00 61.56 157 LEU A N 1
ATOM 1247 C CA . LEU A 1 157 ? -40.521 -20.973 35.198 1.00 61.56 157 LEU A CA 1
ATOM 1248 C C . LEU A 1 157 ? -40.671 -21.821 36.475 1.00 61.56 157 LEU A C 1
ATOM 1250 O O . LEU A 1 157 ? -41.272 -22.889 36.423 1.00 61.56 157 LEU A O 1
ATOM 1254 N N . GLY A 1 158 ? -40.080 -21.409 37.604 1.00 60.56 158 GLY A N 1
ATOM 1255 C CA . GLY A 1 158 ? -40.057 -22.208 38.837 1.00 60.56 158 GLY A CA 1
ATOM 1256 C C . GLY A 1 158 ? -39.286 -23.535 38.723 1.00 60.56 158 GLY A C 1
ATOM 1257 O O . GLY A 1 158 ? -39.246 -24.310 39.678 1.00 60.56 158 GLY A O 1
ATOM 1258 N N . LEU A 1 159 ? -38.642 -23.811 37.581 1.00 62.34 159 LEU A N 1
ATOM 1259 C CA . LEU A 1 159 ? -37.827 -25.006 37.392 1.00 62.34 159 LEU A CA 1
ATOM 1260 C C . LEU A 1 159 ? -36.498 -24.840 38.135 1.00 62.34 159 LEU A C 1
ATOM 1262 O O . LEU A 1 159 ? -35.655 -24.021 37.757 1.00 62.34 159 LEU A O 1
ATOM 1266 N N . ARG A 1 160 ? -36.279 -25.669 39.168 1.00 61.12 160 ARG A N 1
ATOM 1267 C CA . ARG A 1 160 ? -34.953 -25.815 39.786 1.00 61.12 160 ARG A CA 1
ATOM 1268 C C . ARG A 1 160 ? -33.921 -26.126 38.691 1.00 61.12 160 ARG A C 1
ATOM 1270 O O . ARG A 1 160 ? -34.178 -26.998 37.858 1.00 61.12 160 ARG A O 1
ATOM 1277 N N . PRO A 1 161 ? -32.752 -25.460 38.692 1.00 61.88 161 PRO A N 1
ATOM 1278 C CA . PRO A 1 161 ? -31.683 -25.799 37.764 1.00 61.88 161 PRO A CA 1
ATOM 1279 C C . PRO A 1 161 ? -31.300 -27.277 37.950 1.00 61.88 161 PRO A C 1
ATOM 1281 O O . PRO A 1 161 ? -31.281 -27.755 39.092 1.00 61.88 161 PRO A O 1
ATOM 1284 N N . PRO A 1 162 ? -31.015 -28.014 36.861 1.00 64.75 162 PRO A N 1
ATOM 1285 C CA . PRO A 1 162 ? -30.628 -29.413 36.961 1.00 64.75 162 PRO A CA 1
ATOM 1286 C C . PRO A 1 162 ? -29.368 -29.509 37.822 1.00 64.75 162 PRO A C 1
ATOM 1288 O O . PRO A 1 162 ? -28.368 -28.846 37.541 1.00 64.75 162 PRO A O 1
ATOM 1291 N N . LYS A 1 163 ? -29.431 -30.305 38.897 1.00 58.94 163 LYS A N 1
ATOM 1292 C CA . LYS A 1 163 ? -28.251 -30.636 39.697 1.00 58.94 163 LYS A CA 1
ATOM 1293 C C . LYS A 1 163 ? -27.248 -31.293 38.753 1.00 58.94 163 LYS A C 1
ATOM 1295 O O . LYS A 1 163 ? -27.562 -32.314 38.140 1.00 58.94 163 LYS A O 1
ATOM 1300 N N . GLY A 1 164 ? -26.084 -30.664 38.595 1.00 52.75 164 GLY A N 1
ATOM 1301 C CA . GLY A 1 164 ? -24.965 -31.258 37.880 1.00 52.75 164 GLY A CA 1
ATOM 1302 C C . GLY A 1 164 ? -24.721 -32.651 38.441 1.00 52.75 164 GLY A C 1
ATOM 1303 O O . GLY A 1 164 ? -24.697 -32.832 39.658 1.00 52.75 164 GLY A O 1
ATOM 1304 N N . LYS A 1 165 ? -24.621 -33.642 37.554 1.00 45.59 165 LYS A N 1
ATOM 1305 C CA . LYS A 1 165 ? -24.166 -34.973 37.939 1.00 45.59 165 LYS A CA 1
ATOM 1306 C C . LYS A 1 165 ? -22.781 -34.797 38.547 1.00 45.59 165 LYS A C 1
ATOM 1308 O O . LYS A 1 165 ? -21.888 -34.270 37.887 1.00 45.59 165 LYS A O 1
ATOM 1313 N N . ASN A 1 166 ? -22.651 -35.188 39.808 1.00 42.59 166 ASN A N 1
ATOM 1314 C CA . ASN A 1 166 ? -21.384 -35.266 40.509 1.00 42.59 166 ASN A CA 1
ATOM 1315 C C . ASN A 1 166 ? -20.442 -36.139 39.673 1.00 42.59 166 ASN A C 1
ATOM 1317 O O . ASN A 1 166 ? -20.632 -37.349 39.577 1.00 42.59 166 ASN A O 1
ATOM 1321 N N . ALA A 1 167 ? -19.450 -35.521 39.044 1.00 52.09 167 ALA A N 1
ATOM 1322 C CA . ALA A 1 167 ? -18.267 -36.224 38.589 1.00 52.09 167 ALA A CA 1
ATOM 1323 C C . ALA A 1 167 ? -17.378 -36.429 39.821 1.00 52.09 167 ALA A C 1
ATOM 1325 O O . ALA A 1 167 ? -16.478 -35.633 40.053 1.00 52.09 167 ALA A O 1
ATOM 1326 N N . GLN A 1 168 ? -17.719 -37.412 40.661 1.00 48.19 168 GLN A N 1
ATOM 1327 C CA . GLN A 1 168 ? -16.863 -37.970 41.716 1.00 48.19 168 GLN A CA 1
ATOM 1328 C C . GLN A 1 168 ? -17.552 -39.196 42.343 1.00 48.19 168 GLN A C 1
ATOM 1330 O O . GLN A 1 168 ? -18.376 -39.041 43.240 1.00 48.19 168 GLN A O 1
ATOM 1335 N N . SER A 1 169 ? -17.242 -40.392 41.827 1.00 45.34 169 SER A N 1
ATOM 1336 C CA . SER A 1 169 ? -17.027 -41.636 42.593 1.00 45.34 169 SER A CA 1
ATOM 1337 C C . SER A 1 169 ? -16.816 -42.815 41.628 1.00 45.34 169 SER A C 1
ATOM 1339 O O . SER A 1 169 ? -17.761 -43.533 41.290 1.00 45.34 169 SER A O 1
ATOM 1341 N N . LEU A 1 170 ? -15.582 -42.988 41.164 1.00 43.28 170 LEU A N 1
ATOM 1342 C CA . LEU A 1 170 ? -14.937 -44.293 41.020 1.00 43.28 170 LEU A CA 1
ATOM 1343 C C . LEU A 1 170 ? -13.430 -44.072 41.142 1.00 43.28 170 LEU A C 1
ATOM 1345 O O . LEU A 1 170 ? -12.955 -43.086 40.534 1.00 43.28 170 LEU A O 1
#

InterPro domains:
  IPR003280 Two pore domain potassium channel [PTHR11003] (41-139)
  IPR013099 Potassium channel domain [PF07885] (51-129)

Radius of gyration: 31.97 Å; Cα contacts (8 Å, |Δi|>4): 75; chains: 1; bounding box: 62×79×94 Å

Sequence (170 aa):
MMKNSGTSKPVTLLINNEDYCESASSCDGPNDGWRPSVYKVFFCLFSISALLISSAALIYSHAENWAYLEALYFCFISFATIGFGDYVSNQKDVISMNRDFYRFLNFILLTIGACCFYCLFNVSSIVVRQLLNFMIKKMDVKGTICCLKKKRRYMGLGLRPPKGKNAQSL

Organism: Strongylus vulgaris (NCBI:txid40348)

Solvent-accessible surface area (backbone atoms only — not comparable to full-atom values): 10551 Å² total; per-residue (Å²): 134,84,91,88,80,91,73,88,68,72,78,74,63,69,77,71,65,85,82,78,80,88,75,92,77,88,76,97,66,100,76,91,71,93,67,86,50,68,64,59,54,46,52,51,44,48,53,52,42,53,51,52,40,53,52,48,8,52,51,40,14,68,59,72,70,40,55,58,68,58,20,34,48,44,42,51,35,52,34,68,65,66,56,88,70,85,70,66,86,89,75,66,99,61,68,103,56,66,68,66,56,56,52,52,50,49,52,50,52,51,51,53,45,26,52,49,43,48,54,42,49,56,51,46,53,55,52,51,52,52,50,50,56,49,49,53,50,52,50,52,51,50,49,52,51,51,53,51,54,53,54,51,50,32,66,75,68,72,46,77,76,80,79,74,79,78,91,76,88,133

Mean predicted aligned error: 16.12 Å

pLDDT: mean 73.61, std 20.5, range [29.86, 94.94]

Foldseek 3Di:
DDDDDDDPDPPVVVVVPPPDDPDDDDDDDPDPDPPCDLVNVLVVLVVVLVVLLQVQLVVCCVQVVDDSVVSSVVLVCLLVVVCPPPDDPPPDPGDPPDSVVVVVVVVVSSVVSNVSVVVSVVSVVVVVVVVVVVVVVVVVVVVVVVVVVVVVVCVVVVNDDPDPDPPDDD

Secondary structure (DSSP, 8-state):
----------GGGTTTSSSS---------S-------HHHHHHHHHHHHHHHHHHHHHHHHHHH---HHHHHHHHHHHHTT----SS-TT-S---SS-HHHHHHHHHHHHHHHHHHHHHHHHHHHHHHHHHHHHHHHHHHHHHHHHHHHHHHHHHHTT-PPPPPP-----